Protein AF-A0A7J8SMS6-F1 (afdb_monomer)

InterPro domains:
  IPR027443 Isopenicillin N synthase-like superfamily [G3DSA:2.60.120.330] (1-56)

pLDDT: mean 90.71, std 8.67, range [67.62, 98.25]

Structure (mmCIF, N/CA/C/O backbone):
data_AF-A0A7J8SMS6-F1
#
_entry.id   AF-A0A7J8SMS6-F1
#
loop_
_atom_site.group_PDB
_atom_site.id
_atom_site.type_symbol
_atom_site.label_atom_id
_atom_site.label_alt_id
_atom_site.label_comp_id
_atom_site.label_asym_id
_atom_site.label_entity_id
_atom_site.label_seq_id
_atom_site.pdbx_PDB_ins_code
_atom_site.Cartn_x
_atom_site.Cartn_y
_atom_site.Cartn_z
_atom_site.occupancy
_atom_site.B_iso_or_equiv
_atom_site.auth_seq_id
_atom_site.auth_comp_id
_atom_site.auth_asym_id
_atom_site.auth_atom_id
_atom_site.pdbx_PDB_model_num
ATOM 1 N N . MET A 1 1 ? 28.997 -5.953 1.298 1.00 85.00 1 MET A N 1
ATOM 2 C CA . MET A 1 1 ? 27.994 -6.478 0.344 1.00 85.00 1 MET A CA 1
ATOM 3 C C . MET A 1 1 ? 26.635 -6.409 1.021 1.00 85.00 1 MET A C 1
ATOM 5 O O . MET A 1 1 ? 26.559 -6.840 2.163 1.00 85.00 1 MET A O 1
ATOM 9 N N . SER A 1 2 ? 25.618 -5.838 0.371 1.00 96.56 2 SER A N 1
ATOM 10 C CA . SER A 1 2 ? 24.241 -5.788 0.889 1.00 96.56 2 SER A CA 1
ATOM 11 C C . SER A 1 2 ? 23.301 -6.450 -0.116 1.00 96.56 2 SER A C 1
ATOM 13 O O . SER A 1 2 ? 23.428 -6.198 -1.314 1.00 96.56 2 SER A O 1
ATOM 15 N N . ILE A 1 3 ? 22.399 -7.305 0.367 1.00 96.12 3 ILE A N 1
ATOM 16 C CA . ILE A 1 3 ? 21.358 -7.970 -0.423 1.00 96.12 3 ILE A CA 1
ATOM 17 C C . ILE A 1 3 ? 20.030 -7.664 0.267 1.00 96.12 3 ILE A C 1
ATOM 19 O O . ILE A 1 3 ? 19.848 -8.021 1.429 1.00 96.12 3 ILE A O 1
ATOM 23 N N . ALA A 1 4 ? 19.118 -6.999 -0.442 1.00 97.62 4 ALA A N 1
ATOM 24 C CA . ALA A 1 4 ? 17.814 -6.599 0.075 1.00 97.62 4 ALA A CA 1
ATOM 25 C C . ALA A 1 4 ? 16.704 -7.145 -0.828 1.00 97.62 4 ALA A C 1
ATOM 27 O O . ALA A 1 4 ? 16.732 -6.948 -2.041 1.00 97.62 4 ALA A O 1
ATOM 28 N N . SER A 1 5 ? 15.740 -7.837 -0.222 1.00 97.62 5 SER A N 1
ATOM 29 C CA . SER A 1 5 ? 14.528 -8.335 -0.881 1.00 97.62 5 S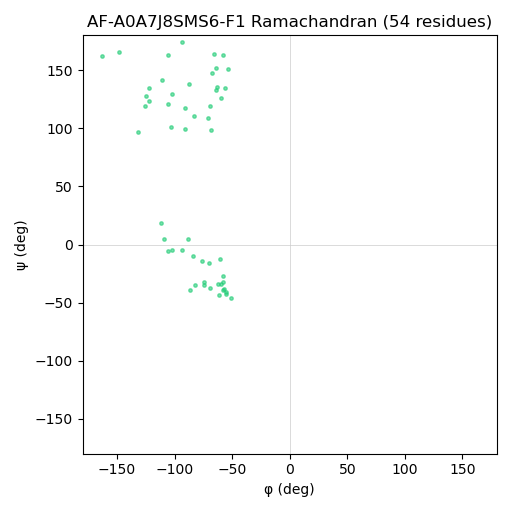ER A CA 1
ATOM 30 C C . SER A 1 5 ? 13.322 -7.562 -0.358 1.00 97.62 5 SER A C 1
ATOM 32 O O . SER A 1 5 ? 13.261 -7.266 0.834 1.00 97.62 5 SER A O 1
ATOM 34 N N . PHE A 1 6 ? 12.370 -7.249 -1.234 1.00 97.00 6 PHE A N 1
ATOM 35 C CA . PHE A 1 6 ? 11.180 -6.467 -0.900 1.00 97.00 6 PHE A CA 1
ATOM 36 C C . PHE A 1 6 ? 9.931 -7.281 -1.231 1.00 97.00 6 PHE A C 1
ATOM 38 O O . PHE A 1 6 ? 9.772 -7.727 -2.366 1.00 97.00 6 PHE A O 1
ATOM 45 N N . TYR A 1 7 ? 9.066 -7.482 -0.238 1.00 97.81 7 TYR A N 1
ATOM 46 C CA . TYR A 1 7 ? 7.763 -8.120 -0.407 1.00 97.81 7 TYR A CA 1
ATOM 47 C C . TYR A 1 7 ? 6.688 -7.033 -0.401 1.00 97.81 7 TYR A C 1
ATOM 49 O O . TYR A 1 7 ? 6.347 -6.497 0.652 1.00 97.81 7 TYR A O 1
ATOM 57 N N . ASN A 1 8 ? 6.214 -6.677 -1.591 1.00 97.50 8 ASN A N 1
ATOM 58 C CA . ASN A 1 8 ? 5.266 -5.589 -1.802 1.00 97.50 8 ASN A CA 1
ATOM 59 C C . ASN A 1 8 ? 3.860 -6.138 -2.101 1.00 97.50 8 ASN A C 1
ATOM 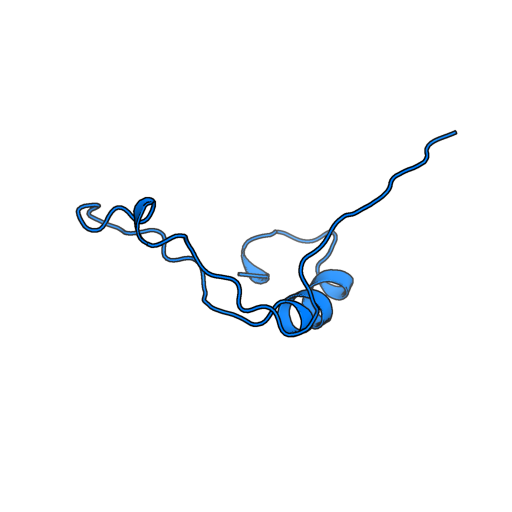61 O O . ASN A 1 8 ? 3.735 -7.310 -2.466 1.00 97.50 8 ASN A O 1
ATOM 65 N N . PRO A 1 9 ? 2.809 -5.307 -1.973 1.00 98.25 9 PRO A N 1
ATOM 66 C CA . PRO A 1 9 ? 1.476 -5.654 -2.456 1.00 98.25 9 PRO A CA 1
ATOM 67 C C . PRO A 1 9 ? 1.451 -5.961 -3.961 1.00 98.25 9 PRO A C 1
ATOM 69 O O . PRO A 1 9 ? 2.361 -5.588 -4.705 1.00 98.25 9 PRO A O 1
ATOM 72 N N . GLU A 1 10 ? 0.376 -6.611 -4.408 1.00 98.00 10 GLU A N 1
ATOM 73 C CA . GLU A 1 10 ? 0.068 -6.767 -5.833 1.00 98.00 10 GLU A CA 1
ATOM 74 C C . GLU A 1 10 ? -0.201 -5.399 -6.482 1.00 98.00 10 GLU A C 1
ATOM 76 O O . GLU A 1 10 ? -0.627 -4.463 -5.803 1.00 98.00 10 GLU A O 1
ATOM 81 N N . SER A 1 11 ? 0.055 -5.256 -7.785 1.00 97.25 11 SER A N 1
ATOM 82 C CA . SER A 1 11 ? -0.107 -3.977 -8.491 1.00 97.25 11 SER A CA 1
ATOM 83 C C . SER A 1 11 ? -1.516 -3.397 -8.346 1.00 97.25 11 SER A C 1
ATOM 85 O O . SER A 1 11 ? -1.674 -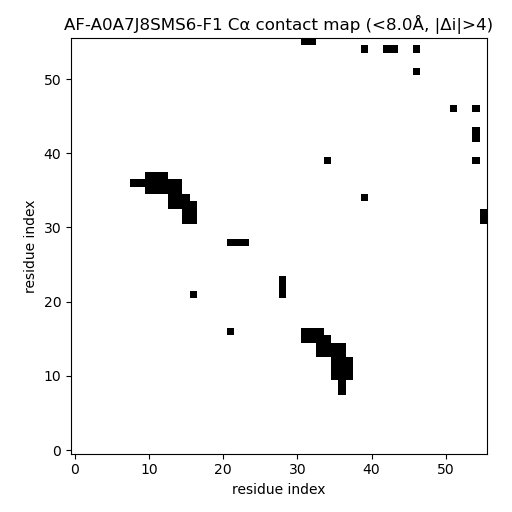2.204 -8.080 1.00 97.25 11 SER A O 1
ATOM 87 N N . ASP A 1 12 ? -2.540 -4.238 -8.460 1.00 97.50 12 ASP A N 1
ATOM 88 C CA . ASP A 1 12 ? -3.942 -3.835 -8.368 1.00 97.50 12 ASP A CA 1
ATOM 89 C C . ASP A 1 12 ? -4.499 -3.841 -6.932 1.00 97.50 12 ASP A C 1
ATOM 91 O O . ASP A 1 12 ? -5.679 -3.549 -6.717 1.00 97.50 12 ASP A O 1
ATOM 95 N N . ALA A 1 13 ? -3.655 -4.103 -5.927 1.00 98.25 13 ALA A N 1
ATOM 96 C CA . ALA A 1 13 ? -4.064 -4.091 -4.531 1.00 98.25 13 ALA A CA 1
ATOM 97 C C . ALA A 1 13 ? -4.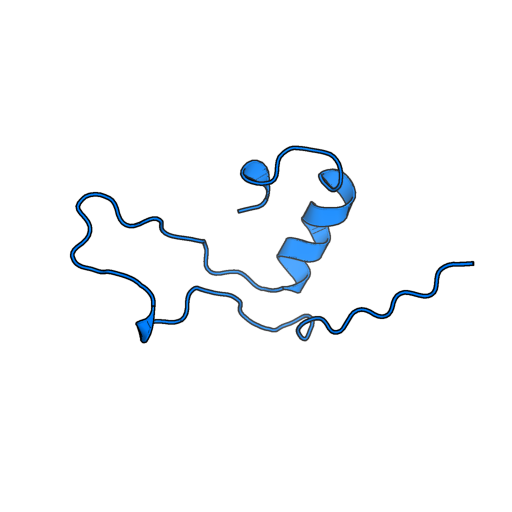510 -2.689 -4.090 1.00 98.25 13 ALA A C 1
ATOM 99 O O . ALA A 1 13 ? -3.815 -1.691 -4.296 1.00 98.25 13 ALA A O 1
ATOM 100 N N . VAL A 1 14 ? -5.657 -2.624 -3.411 1.00 97.69 14 VAL A N 1
ATOM 101 C CA . VAL A 1 14 ? -6.200 -1.382 -2.850 1.00 97.69 14 VAL A CA 1
ATOM 102 C C . VAL A 1 14 ? -5.696 -1.196 -1.421 1.00 97.69 14 VAL A C 1
ATOM 104 O O . VAL A 1 14 ? -6.009 -1.989 -0.533 1.00 97.69 14 VAL A O 1
ATOM 107 N N . ILE A 1 15 ? -4.945 -0.124 -1.194 1.00 97.19 15 ILE A N 1
ATOM 108 C CA . ILE A 1 15 ? -4.300 0.216 0.075 1.00 97.19 15 ILE A CA 1
ATOM 109 C C . ILE A 1 15 ? -5.109 1.302 0.780 1.00 97.19 15 ILE A C 1
ATOM 111 O O . ILE A 1 15 ? -5.471 2.307 0.169 1.00 97.19 15 ILE A O 1
ATOM 115 N N . TYR A 1 16 ? -5.424 1.081 2.056 1.00 94.31 16 TYR A N 1
ATOM 116 C CA . TYR A 1 16 ? -6.108 2.034 2.931 1.00 94.31 16 TYR A CA 1
ATOM 117 C C . TYR A 1 16 ? -5.930 1.627 4.405 1.00 94.31 16 TYR A C 1
ATOM 119 O O . TYR A 1 16 ? -5.596 0.468 4.681 1.00 94.31 16 TYR A O 1
ATOM 127 N N . PRO A 1 17 ? -6.163 2.538 5.367 1.00 92.94 17 PRO A N 1
ATOM 128 C CA . PRO A 1 17 ? -6.114 2.213 6.789 1.00 92.94 17 PRO A CA 1
ATOM 129 C C . PRO A 1 17 ? -7.062 1.079 7.169 1.00 92.94 17 PRO A C 1
ATOM 131 O O . PRO A 1 17 ? -8.237 1.076 6.796 1.00 92.94 17 PRO A O 1
ATOM 134 N N . ALA A 1 18 ? -6.572 0.135 7.971 1.00 91.56 18 ALA A N 1
ATOM 135 C CA . ALA A 1 18 ? -7.416 -0.914 8.521 1.00 91.56 18 ALA A CA 1
ATOM 136 C C . ALA A 1 18 ? -8.538 -0.282 9.373 1.00 91.56 18 ALA A C 1
ATOM 138 O O . ALA A 1 18 ? -8.228 0.458 10.308 1.00 91.56 18 ALA A O 1
ATOM 139 N N . PRO A 1 19 ? -9.829 -0.581 9.118 1.00 88.56 19 PRO A N 1
ATOM 140 C CA . PRO A 1 19 ? -10.940 0.102 9.788 1.00 88.56 19 PRO A CA 1
ATOM 141 C C . PRO A 1 19 ? -10.935 -0.005 11.316 1.00 88.56 19 PRO A C 1
ATOM 143 O O . PRO A 1 19 ? -11.468 0.868 11.989 1.00 88.56 19 PRO A O 1
ATOM 146 N N . THR A 1 20 ? -10.344 -1.071 11.860 1.00 90.12 20 THR A N 1
ATOM 147 C CA . THR A 1 20 ? -10.207 -1.306 13.306 1.00 90.12 20 THR A CA 1
ATOM 148 C C . THR A 1 20 ? -9.122 -0.455 13.963 1.00 90.12 20 THR A C 1
ATOM 150 O O . THR A 1 20 ? -9.063 -0.409 15.185 1.00 90.12 20 THR A O 1
ATOM 153 N N . LEU A 1 21 ? -8.241 0.164 13.171 1.00 86.75 21 LEU A N 1
ATOM 154 C CA . LEU A 1 21 ? -7.130 1.001 13.634 1.00 86.75 21 LEU A CA 1
ATOM 155 C C . LEU A 1 21 ? -7.384 2.497 13.403 1.00 86.75 21 LEU A C 1
ATOM 157 O O . LEU A 1 21 ? -6.572 3.317 13.818 1.00 86.75 21 LEU A O 1
ATOM 161 N N . VAL A 1 22 ? -8.479 2.855 12.727 1.00 86.62 22 VAL A N 1
ATOM 162 C CA . VAL A 1 22 ? -8.875 4.253 12.542 1.00 86.62 22 VAL A CA 1
ATOM 163 C C . VAL A 1 22 ? -9.637 4.692 13.781 1.00 86.62 22 VAL A C 1
ATOM 165 O O . VAL A 1 22 ? -10.763 4.242 14.007 1.00 86.62 22 VAL A O 1
ATOM 168 N N . ASP A 1 23 ? -9.022 5.572 14.566 1.00 80.50 23 ASP A N 1
ATOM 169 C CA . ASP A 1 23 ? -9.698 6.225 15.677 1.00 80.50 23 ASP A CA 1
ATOM 170 C C . ASP A 1 23 ? -10.710 7.235 15.124 1.00 80.50 23 ASP A C 1
ATOM 172 O O . ASP A 1 23 ? -10.355 8.249 14.522 1.00 80.50 23 ASP A O 1
ATOM 176 N N . LYS A 1 24 ? -11.992 6.901 15.267 1.00 73.25 24 LYS A N 1
ATOM 177 C CA . LYS A 1 24 ? -13.106 7.730 14.793 1.00 73.25 24 LYS A CA 1
ATOM 178 C C . LYS A 1 24 ? -13.486 8.817 15.795 1.00 73.25 24 LYS A C 1
ATOM 180 O O . LYS A 1 24 ? -14.318 9.656 15.461 1.00 73.25 24 LYS A O 1
ATOM 185 N N . GLU A 1 25 ? -12.931 8.765 17.002 1.00 76.06 25 GLU A N 1
ATOM 186 C CA . GLU A 1 25 ? -13.244 9.665 18.113 1.00 76.06 25 GLU A CA 1
ATOM 187 C C . GLU A 1 25 ? -12.167 10.747 18.299 1.00 76.06 25 GLU A C 1
ATOM 189 O O . GLU A 1 25 ? -12.3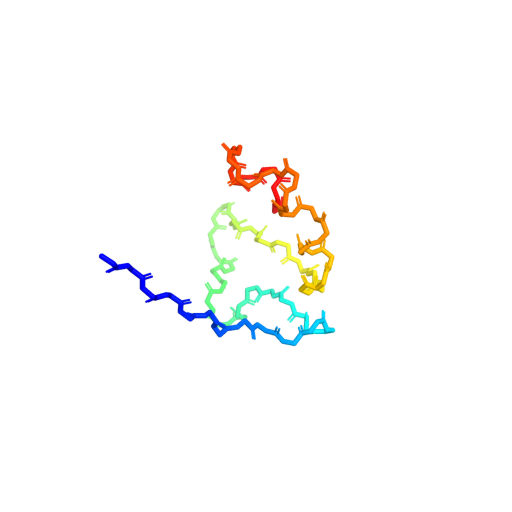48 11.661 19.101 1.00 76.06 25 GLU A O 1
ATOM 194 N N . ALA A 1 26 ? -11.073 10.687 17.532 1.00 75.81 26 ALA A N 1
ATOM 195 C CA . ALA A 1 26 ? -10.049 11.724 17.507 1.00 75.81 26 ALA A CA 1
ATOM 196 C C . ALA A 1 26 ? -10.612 13.061 16.982 1.00 75.81 26 ALA A C 1
ATOM 198 O O . ALA A 1 26 ? -11.297 13.090 15.959 1.00 75.81 26 ALA A O 1
ATOM 199 N N . GLU A 1 27 ? -10.280 14.173 17.655 1.00 67.62 27 GLU A N 1
ATOM 200 C CA . GLU A 1 27 ? -10.678 15.533 17.241 1.00 67.62 27 GLU A CA 1
ATOM 201 C C . GLU A 1 27 ? -10.189 15.879 15.823 1.00 67.62 27 GLU A C 1
ATOM 203 O O . GLU A 1 27 ? -10.893 16.564 15.084 1.00 67.62 27 GLU A O 1
ATOM 208 N N . GLU A 1 28 ? -9.034 15.339 15.418 1.00 69.81 28 GLU A N 1
ATOM 209 C CA . GLU A 1 28 ? -8.536 15.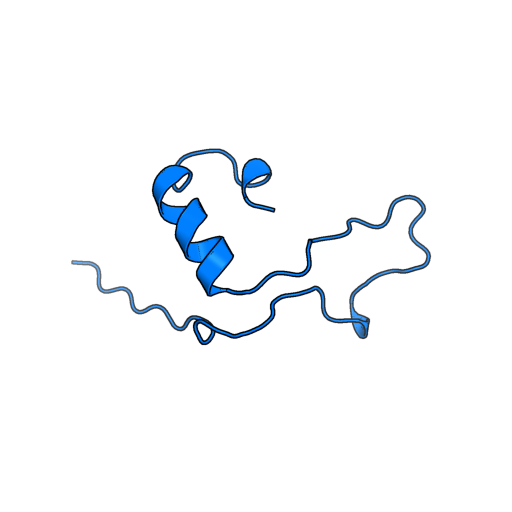378 14.041 1.00 69.81 28 GLU A CA 1
ATOM 210 C C . GLU A 1 28 ? -8.082 13.978 13.595 1.00 69.81 28 GLU A C 1
ATOM 212 O O . GLU A 1 28 ? -6.960 13.555 13.895 1.00 69.81 28 GLU A O 1
ATOM 217 N N . PRO A 1 29 ? -8.931 13.210 12.890 1.00 68.81 29 PRO A N 1
ATOM 218 C CA . PRO A 1 29 ? -8.522 11.912 12.381 1.00 68.81 29 PRO A CA 1
ATOM 219 C C . PRO A 1 29 ? -7.492 12.106 11.260 1.00 68.81 29 PRO A C 1
ATOM 221 O O . PRO A 1 29 ? -7.792 12.689 10.218 1.00 68.81 29 PRO A O 1
ATOM 224 N N . ILE A 1 30 ? -6.277 11.581 11.449 1.00 68.50 30 ILE A N 1
ATOM 225 C CA . ILE A 1 30 ? -5.274 11.496 10.380 1.00 68.50 30 ILE A CA 1
ATOM 226 C C . ILE A 1 30 ? -5.776 10.473 9.355 1.00 68.50 30 ILE A C 1
ATOM 228 O O . ILE A 1 30 ? -5.668 9.258 9.541 1.00 68.50 30 ILE A O 1
ATOM 232 N N . LEU A 1 31 ? -6.371 10.977 8.276 1.00 79.38 31 LEU A N 1
ATOM 233 C CA . LEU A 1 31 ? -6.925 10.170 7.197 1.00 79.38 31 LEU A CA 1
ATOM 234 C C . LEU A 1 31 ? -5.860 9.953 6.124 1.00 79.38 31 LEU A C 1
ATOM 236 O O . LEU A 1 31 ? -5.646 10.800 5.265 1.00 79.38 31 LEU A O 1
ATOM 240 N N . TYR A 1 32 ? -5.214 8.789 6.153 1.00 90.00 32 TYR A N 1
ATOM 241 C CA . TYR A 1 32 ? -4.437 8.333 5.003 1.00 90.00 32 TYR A CA 1
ATOM 242 C C . TYR A 1 32 ? -5.371 8.017 3.822 1.00 90.00 32 TYR A C 1
ATOM 244 O O . TYR A 1 32 ? -6.496 7.541 4.033 1.00 90.00 32 TYR A O 1
ATOM 252 N N . PRO A 1 33 ? -4.914 8.236 2.579 1.00 92.00 33 PRO A N 1
ATOM 253 C CA . PRO A 1 33 ? -5.718 8.022 1.384 1.00 92.00 33 PRO A CA 1
ATOM 254 C C . PRO A 1 33 ? -6.059 6.544 1.172 1.00 92.00 33 PRO A C 1
ATOM 256 O O . PRO A 1 33 ? -5.416 5.628 1.692 1.00 92.00 33 PRO A O 1
ATOM 259 N N . LYS A 1 34 ? -7.052 6.320 0.311 1.00 94.19 34 LYS A N 1
ATOM 260 C CA . LYS A 1 34 ? -7.330 5.024 -0.306 1.00 94.19 34 LYS A CA 1
ATOM 261 C C . LYS A 1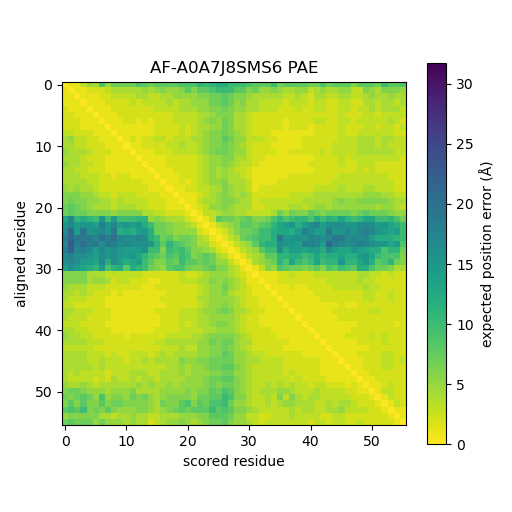 34 ? -6.880 5.067 -1.763 1.00 94.19 34 LYS A C 1
ATOM 263 O O . LYS A 1 34 ? -7.389 5.888 -2.521 1.00 94.19 34 LYS A O 1
ATOM 268 N N . PHE A 1 35 ? -5.969 4.186 -2.158 1.00 95.44 35 PHE A N 1
ATOM 269 C CA . PHE A 1 35 ? -5.367 4.188 -3.498 1.00 95.44 35 PHE A CA 1
ATOM 270 C C . PHE A 1 35 ? -5.002 2.772 -3.964 1.00 95.44 35 PHE A C 1
ATOM 272 O O . PHE A 1 35 ? -4.983 1.841 -3.162 1.00 95.44 35 PHE A O 1
ATOM 279 N N . MET A 1 36 ? -4.718 2.596 -5.257 1.00 97.69 36 MET A N 1
ATOM 280 C CA . MET A 1 36 ? -4.141 1.354 -5.790 1.00 97.69 36 MET A CA 1
ATOM 281 C C . MET A 1 36 ? -2.616 1.393 -5.698 1.00 97.69 36 MET A C 1
ATOM 283 O O . MET A 1 36 ? -2.003 2.419 -5.998 1.00 97.69 36 MET A O 1
ATOM 287 N N . PHE A 1 37 ? -1.989 0.284 -5.306 1.00 97.81 37 PHE A N 1
ATOM 288 C CA . PHE A 1 37 ? -0.542 0.235 -5.087 1.00 97.81 37 PHE A CA 1
ATOM 289 C C . PHE A 1 37 ? 0.268 0.643 -6.330 1.00 97.81 37 PHE A C 1
ATOM 291 O O . PHE A 1 37 ? 1.253 1.373 -6.204 1.00 97.81 37 PHE A O 1
ATOM 298 N N . GLU A 1 38 ? -0.166 0.256 -7.532 1.00 97.69 38 GLU A N 1
ATOM 299 C CA . GLU A 1 38 ? 0.488 0.667 -8.778 1.00 97.69 38 GLU A CA 1
ATOM 300 C C . GLU A 1 38 ? 0.541 2.195 -8.943 1.00 97.69 38 GLU A C 1
ATOM 302 O O . GLU A 1 38 ? 1.561 2.733 -9.377 1.00 97.69 38 GLU A O 1
ATOM 307 N N . ASP A 1 39 ? -0.514 2.913 -8.556 1.00 96.81 39 ASP A N 1
ATOM 3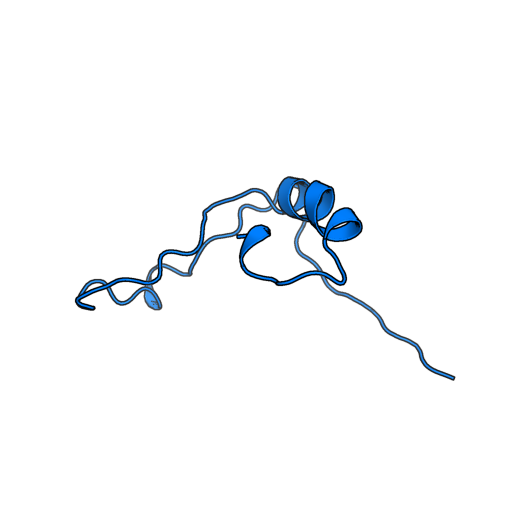08 C CA . ASP A 1 39 ? -0.566 4.371 -8.693 1.00 96.81 39 ASP A CA 1
ATOM 309 C C . ASP A 1 39 ? 0.416 5.062 -7.746 1.00 96.81 39 ASP A C 1
ATOM 311 O O . ASP A 1 39 ? 1.113 5.998 -8.145 1.00 96.81 39 ASP A O 1
ATOM 315 N N . TYR A 1 40 ? 0.580 4.529 -6.534 1.00 96.44 40 TYR A N 1
ATOM 316 C CA . TYR A 1 40 ? 1.641 4.969 -5.627 1.00 96.44 40 TYR A CA 1
ATOM 317 C C . TYR A 1 40 ? 3.029 4.733 -6.231 1.00 96.44 40 TYR A C 1
ATOM 319 O O . TYR A 1 40 ? 3.893 5.612 -6.197 1.00 96.44 40 TYR A O 1
ATOM 327 N N . MET A 1 41 ? 3.243 3.567 -6.844 1.00 96.75 41 MET A N 1
ATOM 328 C CA . MET A 1 41 ? 4.522 3.212 -7.461 1.00 96.75 41 MET A CA 1
ATOM 329 C C . MET A 1 41 ? 4.841 4.009 -8.733 1.00 96.75 41 MET A C 1
ATOM 331 O O . MET A 1 41 ? 6.006 4.051 -9.126 1.00 96.75 41 MET A O 1
ATOM 335 N N . LYS A 1 42 ? 3.867 4.688 -9.351 1.00 95.94 42 LYS A N 1
ATOM 336 C CA . LYS A 1 42 ? 4.115 5.656 -10.437 1.00 95.94 42 LYS A CA 1
ATOM 337 C C . LYS A 1 42 ? 4.693 6.973 -9.913 1.00 95.94 42 LYS A C 1
ATOM 339 O O . LYS A 1 42 ? 5.538 7.570 -10.575 1.00 95.94 42 LYS A O 1
ATOM 344 N N . VAL A 1 43 ? 4.276 7.405 -8.721 1.00 95.06 43 VAL A N 1
ATOM 345 C CA . VAL A 1 43 ? 4.728 8.660 -8.090 1.00 95.06 43 VAL A CA 1
ATOM 346 C C . VAL A 1 43 ? 6.021 8.458 -7.292 1.00 95.06 43 VAL A C 1
ATOM 348 O O . VAL A 1 43 ? 6.924 9.297 -7.334 1.00 95.06 43 VAL A O 1
ATOM 351 N N . TYR A 1 44 ? 6.145 7.325 -6.595 1.00 95.00 44 TYR A N 1
ATOM 352 C CA . TYR A 1 44 ? 7.251 7.035 -5.680 1.00 95.00 44 TYR A CA 1
ATOM 353 C C . TYR A 1 44 ? 8.655 7.239 -6.279 1.00 95.00 44 TYR A C 1
ATOM 355 O O . TYR A 1 44 ? 9.467 7.878 -5.615 1.00 95.00 44 TYR A O 1
ATOM 363 N N . PRO A 1 45 ? 8.989 6.776 -7.502 1.00 95.38 45 PRO A N 1
ATOM 364 C CA . PRO A 1 45 ? 10.332 6.940 -8.056 1.00 95.38 45 PRO A CA 1
ATOM 365 C C . PRO A 1 45 ? 10.739 8.404 -8.243 1.00 95.38 45 PRO A C 1
ATOM 367 O O . PRO A 1 45 ? 11.911 8.724 -8.059 1.00 95.38 45 PRO A O 1
ATOM 370 N N . ALA A 1 46 ? 9.785 9.279 -8.581 1.00 95.06 46 ALA A N 1
ATOM 371 C CA . ALA A 1 46 ? 10.035 10.702 -8.801 1.00 95.06 46 ALA A CA 1
ATOM 372 C C . ALA A 1 46 ? 10.269 11.463 -7.489 1.00 95.06 46 ALA A C 1
ATOM 374 O O . ALA A 1 46 ? 11.053 12.404 -7.461 1.00 95.06 46 ALA A O 1
ATOM 375 N N . LEU A 1 47 ? 9.622 11.028 -6.405 1.00 95.56 47 LEU A N 1
ATOM 376 C CA . LEU A 1 47 ? 9.670 11.675 -5.090 1.00 95.56 47 LEU A CA 1
ATOM 377 C C . LEU A 1 47 ? 10.405 10.827 -4.040 1.00 95.56 47 LEU A C 1
ATOM 379 O O . LEU A 1 47 ? 10.219 11.025 -2.843 1.00 95.56 47 LEU A O 1
ATOM 383 N N . LYS A 1 48 ? 11.218 9.849 -4.462 1.00 94.06 48 LYS A N 1
ATOM 384 C CA . LYS A 1 48 ? 11.823 8.835 -3.577 1.00 94.06 48 LYS A CA 1
ATOM 385 C C . LYS A 1 48 ? 12.711 9.429 -2.484 1.00 94.06 48 LYS A C 1
ATOM 387 O O . LYS A 1 48 ? 12.821 8.849 -1.405 1.00 94.06 48 LYS A O 1
ATOM 392 N N . PHE A 1 49 ? 13.384 10.526 -2.808 1.00 96.00 49 PHE A N 1
ATOM 393 C CA . PHE A 1 49 ? 14.339 11.203 -1.933 1.00 96.00 49 PHE A CA 1
ATOM 394 C C . PHE A 1 49 ? 13.807 12.546 -1.412 1.00 96.00 49 PHE A C 1
ATOM 396 O O . PHE A 1 49 ? 14.542 13.252 -0.733 1.00 96.00 49 PHE A O 1
ATOM 403 N N . GLU A 1 50 ? 12.547 12.862 -1.723 1.00 95.25 50 GLU A N 1
ATOM 404 C CA . GLU A 1 50 ? 11.815 14.021 -1.211 1.00 95.25 50 GLU A CA 1
ATOM 405 C C . GLU A 1 50 ? 11.005 13.631 0.036 1.00 95.25 50 GLU A C 1
ATOM 407 O O . GLU A 1 50 ? 10.892 12.445 0.385 1.00 95.25 50 GLU A O 1
ATOM 412 N N . ASP A 1 51 ? 10.392 14.630 0.674 1.00 92.81 51 ASP A N 1
ATOM 413 C CA . ASP A 1 51 ? 9.491 14.426 1.807 1.00 92.81 51 ASP A CA 1
ATOM 414 C C . ASP A 1 51 ? 8.364 13.436 1.478 1.00 92.81 51 ASP A C 1
ATOM 416 O O . ASP A 1 51 ? 7.946 13.247 0.331 1.00 92.81 51 ASP A O 1
ATOM 420 N N . ASN A 1 52 ? 7.885 12.750 2.515 1.00 87.06 52 ASN A N 1
ATOM 421 C CA . ASN A 1 52 ? 6.951 11.640 2.357 1.00 87.06 52 ASN A CA 1
ATOM 422 C C . ASN A 1 52 ? 5.502 12.094 2.191 1.00 87.06 52 ASN A C 1
ATOM 424 O O . ASN A 1 52 ? 4.760 11.443 1.457 1.00 87.06 52 ASN A O 1
ATOM 428 N N . GLU A 1 53 ? 5.111 13.175 2.869 1.00 86.25 53 GLU A N 1
ATOM 429 C CA . GLU A 1 53 ? 3.732 13.677 2.874 1.00 86.25 53 GLU A CA 1
ATOM 430 C C . GLU A 1 53 ? 3.178 13.949 1.466 1.00 86.25 53 GLU A C 1
ATOM 432 O O . GLU A 1 53 ? 2.067 13.508 1.207 1.00 86.25 53 GLU A O 1
ATOM 437 N N . PRO A 1 54 ? 3.931 14.517 0.499 1.00 84.94 54 PRO A N 1
ATOM 438 C CA . PRO A 1 54 ? 3.446 14.712 -0.873 1.00 84.94 54 PRO A CA 1
ATOM 439 C C . PRO A 1 54 ? 3.062 13.438 -1.642 1.00 84.94 54 PRO A C 1
ATOM 441 O O . PRO A 1 54 ? 2.504 13.536 -2.734 1.00 84.94 54 PRO A O 1
ATOM 444 N N . ARG A 1 55 ? 3.415 12.246 -1.141 1.00 89.00 55 ARG A N 1
ATOM 445 C CA . ARG A 1 55 ? 3.071 10.958 -1.769 1.00 89.00 55 ARG A CA 1
ATOM 446 C C . ARG A 1 55 ? 1.779 10.343 -1.215 1.00 89.00 55 ARG A C 1
ATOM 448 O O . ARG A 1 55 ? 1.385 9.286 -1.712 1.00 89.00 55 ARG A O 1
ATOM 455 N N . PHE A 1 56 ? 1.177 10.948 -0.192 1.00 87.69 56 PHE A N 1
ATOM 456 C CA . PHE A 1 56 ? -0.026 10.475 0.495 1.00 87.69 56 PHE A CA 1
ATOM 457 C C . PHE A 1 56 ? -1.154 11.510 0.420 1.00 87.69 56 PHE A C 1
ATOM 459 O O . PHE A 1 56 ? -0.866 12.702 0.196 1.00 87.69 56 PHE A O 1
#

Sequence (56 aa):
MSIASFYNPESDAVIYPAPTLVDKEAEEPILYPKFMFEDYMKVYPALKFEDNEPRF

Solvent-accessible surface area (backbone atoms only — not comparable to full-atom values): 3926 Å² total; per-residue (Å²): 142,87,87,87,86,85,92,72,82,55,58,83,38,75,47,58,74,58,74,92,73,58,60,86,82,50,96,73,60,85,77,71,59,76,47,41,45,43,63,50,61,6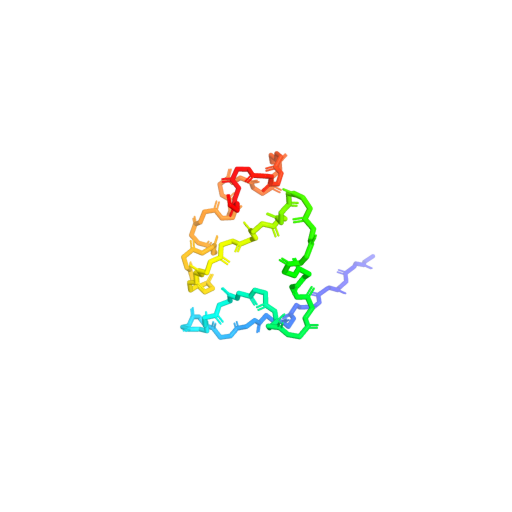7,51,42,77,81,44,65,90,51,74,66,66,88,78,97

Radius of gyration: 14.38 Å; Cα contacts (8 Å, |Δi|>4): 38; chains: 1; bounding box: 41×24×28 Å

Mean predicted aligned error: 4.39 Å

Secondary structure (DSSP, 8-state):
----------TTPEE---TTT--SSSSS------EEHHHHHHHTTTTTTS-SGGG-

Foldseek 3Di:
DDDDDDDDDDQQDWDADDPVPFDPPDPDTPGDDIDGNNVLVVVCVVCVPPDDVVSD

Organism: Gossypium davidsonii (NCBI:txid34287)